Protein AF-A0A7S3MKM4-F1 (afdb_monomer_lite)

Organism: NCBI:txid182087

pLDDT: mean 91.54, std 6.25, range [62.91, 96.75]

Secondary structure (DSSP, 8-state):
-HHHHHHHHTT-TTHHHHHHHHHHHHHHHHHHS---TT---SHHHHHHHHHHHHHHHHH-TTS-HHHHHHHHHHHHHGGGS-TTTHHHHHHHHHHH-TTPPPP----HHHHHHHHHHHHHTT----HHHHHHHHHHHHHHHH-S-----S-TTSSHHHHHHHHHH-

Foldseek 3Di:
DVQLVLCVVLPNPCSVLLVVLLLVLLVQLVVPADDDPQDDSDPVLSVLLSVQLSVQCVVCVPDDSLQSSVVSVCLSGVLPGDPVRVVVSVVSSCVSCVPDDHDDDDPVVVLVLLVVLCVVVVHDDDPVLSVNLVSVVSVVVSDVDDDDDDDPPPCSVVSVVSNVRD

Radius of gyration: 16.94 Å; chains: 1; bounding box: 38×35×43 Å

Sequence (166 aa):
LIAQIFLLADGFSQAAVLSKKMVKLYSLSSEQLSKQDHYDFGMRAVKSVLVMAGKLRRKSPDDPEDRLLIRAMRDSNVPKFLEHDLPLFRGIIKDLFPTSEDITDDYELLQSAIANQLKKENYQVVPKFNTKIIQLLETMTVRHGNMLVGSTGTGKTTCSHILSRA

Structure (mmCIF, N/CA/C/O backbone):
data_AF-A0A7S3MKM4-F1
#
_entry.id   AF-A0A7S3MKM4-F1
#
loop_
_atom_site.group_PDB
_atom_site.id
_atom_site.type_symbol
_atom_site.label_atom_id
_atom_site.label_alt_id
_atom_site.label_comp_id
_atom_site.label_asym_id
_atom_site.label_entity_id
_atom_site.label_seq_id
_atom_site.pdbx_PDB_ins_code
_atom_site.Cartn_x
_atom_site.Cartn_y
_atom_site.Cartn_z
_atom_site.occupancy
_atom_site.B_iso_or_equiv
_atom_site.auth_seq_id
_atom_site.auth_comp_id
_atom_site.auth_asym_id
_atom_site.auth_atom_id
_atom_site.pdbx_PDB_model_num
ATOM 1 N N . LEU A 1 1 ? 14.822 5.454 -15.820 1.00 83.75 1 LEU A N 1
ATOM 2 C CA . LEU A 1 1 ? 16.162 4.872 -15.579 1.00 83.75 1 LEU A CA 1
ATOM 3 C C . LEU A 1 1 ? 16.337 4.375 -14.139 1.00 83.75 1 LEU A C 1
ATOM 5 O O . LEU A 1 1 ? 16.572 3.193 -13.970 1.00 83.75 1 LEU A O 1
ATOM 9 N N . ILE A 1 2 ? 16.143 5.208 -13.104 1.00 91.81 2 ILE A N 1
ATOM 10 C CA . ILE A 1 2 ? 16.339 4.795 -11.692 1.00 91.81 2 ILE A CA 1
ATOM 11 C C . ILE A 1 2 ? 15.491 3.568 -11.309 1.00 91.81 2 ILE A C 1
ATOM 13 O O . ILE A 1 2 ? 16.043 2.567 -10.872 1.00 91.81 2 ILE A O 1
ATOM 17 N N . ALA A 1 3 ? 14.170 3.603 -11.522 1.00 94.56 3 ALA A N 1
ATOM 18 C CA . ALA A 1 3 ? 13.285 2.488 -11.161 1.00 94.56 3 ALA A CA 1
ATOM 19 C C . ALA A 1 3 ? 13.673 1.159 -11.835 1.00 94.56 3 ALA A C 1
ATOM 21 O O . ALA A 1 3 ? 13.602 0.109 -11.210 1.00 94.56 3 ALA A O 1
ATOM 22 N N . GLN A 1 4 ? 14.144 1.209 -13.083 1.00 96.31 4 GLN A N 1
ATOM 23 C CA . GLN A 1 4 ? 14.617 0.033 -13.814 1.00 96.31 4 GLN A CA 1
ATOM 24 C C . GLN A 1 4 ? 15.839 -0.602 -13.144 1.00 96.31 4 GLN A C 1
ATOM 26 O O . GLN A 1 4 ? 15.879 -1.817 -13.006 1.00 96.31 4 GLN A O 1
ATOM 31 N N . ILE A 1 5 ? 16.815 0.211 -12.725 1.00 96.25 5 ILE A N 1
ATOM 32 C CA . ILE A 1 5 ? 18.041 -0.275 -12.073 1.00 96.25 5 ILE A CA 1
ATOM 33 C C . ILE A 1 5 ? 17.701 -0.967 -10.752 1.00 96.25 5 ILE A C 1
ATOM 35 O O . ILE A 1 5 ? 18.216 -2.046 -10.486 1.00 96.25 5 ILE A O 1
ATOM 39 N N . PHE A 1 6 ? 16.807 -0.379 -9.953 1.00 95.75 6 PHE A N 1
ATOM 40 C CA . PHE A 1 6 ? 16.358 -0.988 -8.698 1.00 95.75 6 PHE A CA 1
ATOM 41 C C . PHE A 1 6 ? 15.649 -2.325 -8.928 1.00 95.75 6 PHE A C 1
ATOM 43 O O . PHE A 1 6 ? 16.025 -3.316 -8.316 1.00 95.75 6 PHE A O 1
ATOM 50 N N . LEU A 1 7 ? 14.679 -2.373 -9.848 1.00 96.75 7 LEU A N 1
ATOM 51 C CA . LEU A 1 7 ? 13.979 -3.619 -10.174 1.00 96.75 7 LEU A CA 1
ATOM 52 C C . LEU A 1 7 ? 14.952 -4.695 -10.682 1.00 96.75 7 LEU A C 1
ATOM 54 O O . LEU A 1 7 ? 14.879 -5.838 -10.243 1.00 96.75 7 LEU A O 1
ATOM 58 N N . LEU A 1 8 ? 15.898 -4.334 -11.553 1.00 96.31 8 LEU A N 1
ATOM 59 C CA . LEU A 1 8 ? 16.903 -5.275 -12.050 1.00 96.31 8 LEU A CA 1
ATOM 60 C C . LEU A 1 8 ? 17.791 -5.808 -10.913 1.00 96.31 8 LEU A C 1
ATOM 62 O O . LEU A 1 8 ? 18.026 -7.011 -10.838 1.00 96.31 8 LEU A O 1
ATOM 66 N N . ALA A 1 9 ? 18.241 -4.931 -10.011 1.00 95.50 9 ALA A N 1
ATOM 67 C CA . ALA A 1 9 ? 19.044 -5.308 -8.847 1.00 95.50 9 ALA A CA 1
ATOM 68 C C . ALA A 1 9 ? 18.286 -6.225 -7.869 1.00 95.50 9 ALA A C 1
ATOM 70 O O . ALA A 1 9 ? 18.900 -7.060 -7.211 1.00 95.50 9 ALA A O 1
ATOM 71 N N . ASP A 1 10 ? 16.960 -6.098 -7.799 1.00 94.94 10 ASP A N 1
ATOM 72 C CA . ASP A 1 10 ? 16.084 -6.949 -6.991 1.00 94.94 10 ASP A CA 1
ATOM 73 C C . ASP A 1 10 ? 15.621 -8.232 -7.721 1.00 94.94 10 ASP A C 1
ATOM 75 O O . ASP A 1 10 ? 14.823 -8.993 -7.172 1.00 94.94 10 ASP A O 1
ATOM 79 N N . GLY A 1 11 ? 16.128 -8.508 -8.930 1.00 93.69 11 GLY A N 1
ATOM 80 C CA . GLY A 1 11 ? 15.888 -9.767 -9.648 1.00 93.69 11 GLY A CA 1
ATOM 81 C C . GLY A 1 11 ? 14.624 -9.794 -10.512 1.00 93.69 11 GLY A C 1
ATOM 82 O O . GLY A 1 11 ? 14.072 -10.871 -10.745 1.00 93.69 11 GLY A O 1
ATOM 83 N N . PHE A 1 12 ? 14.158 -8.630 -10.972 1.00 96.75 12 PHE A N 1
ATOM 84 C CA . PHE A 1 12 ? 13.092 -8.522 -11.971 1.00 96.75 12 PHE A CA 1
ATOM 85 C C . PHE A 1 12 ? 13.676 -8.592 -13.389 1.00 96.75 12 PHE A C 1
ATOM 87 O O . PHE A 1 12 ? 14.420 -7.704 -13.818 1.00 96.75 12 PHE A O 1
ATOM 94 N N . SER A 1 13 ? 13.294 -9.617 -14.143 1.00 95.44 13 SER A N 1
ATOM 95 C CA . SER A 1 13 ? 13.655 -9.816 -15.550 1.00 95.44 13 SER A CA 1
ATOM 96 C C . SER A 1 13 ? 12.960 -8.818 -16.486 1.00 95.44 13 SER A C 1
ATOM 98 O O . SER A 1 13 ? 13.568 -8.335 -17.444 1.00 95.44 13 SER A O 1
ATOM 100 N N . GLN A 1 14 ? 11.722 -8.413 -16.179 1.00 94.81 14 GLN A N 1
ATOM 101 C CA . GLN A 1 14 ? 10.931 -7.469 -16.981 1.00 94.81 14 GLN A CA 1
ATOM 102 C C . GLN A 1 14 ? 11.089 -6.007 -16.526 1.00 94.81 14 GLN A C 1
ATOM 104 O O . GLN A 1 14 ? 10.272 -5.141 -16.867 1.00 94.81 14 GLN A O 1
ATOM 109 N N . ALA A 1 15 ? 12.158 -5.690 -15.785 1.00 96.31 15 ALA A N 1
ATOM 110 C CA . ALA A 1 15 ? 12.394 -4.383 -15.163 1.00 96.31 15 ALA A CA 1
ATOM 111 C C . ALA A 1 15 ? 12.232 -3.186 -16.122 1.00 96.31 15 ALA A C 1
ATOM 113 O O . ALA A 1 15 ? 11.744 -2.123 -15.725 1.00 96.31 15 ALA A O 1
ATOM 114 N N . ALA A 1 16 ? 12.609 -3.336 -17.396 1.00 95.69 16 ALA A N 1
ATOM 115 C CA . ALA A 1 16 ? 12.492 -2.276 -18.401 1.00 95.69 16 ALA A CA 1
ATOM 116 C C . ALA A 1 16 ? 11.034 -1.877 -18.689 1.00 95.69 16 ALA A C 1
ATOM 118 O O . ALA A 1 16 ? 10.726 -0.688 -18.788 1.00 95.69 16 ALA A O 1
ATOM 119 N N . VAL A 1 17 ? 10.131 -2.853 -18.806 1.00 96.12 17 VAL A N 1
ATOM 120 C CA . VAL A 1 17 ? 8.704 -2.610 -19.075 1.00 96.12 17 VAL A CA 1
ATOM 121 C C . VAL A 1 17 ? 7.999 -2.177 -17.792 1.00 96.12 17 VAL A C 1
ATOM 123 O O . VAL A 1 17 ? 7.289 -1.169 -17.778 1.00 96.12 17 VAL A O 1
ATOM 126 N N . LEU A 1 18 ? 8.253 -2.892 -16.696 1.00 96.44 18 LEU A N 1
ATOM 127 C CA . LEU A 1 18 ? 7.625 -2.652 -15.398 1.00 96.44 18 LEU A CA 1
ATOM 128 C C . LEU A 1 18 ? 7.942 -1.263 -14.834 1.00 96.44 18 LEU A C 1
ATOM 130 O O . LEU A 1 18 ? 7.045 -0.570 -14.354 1.00 96.44 18 LEU A O 1
ATOM 134 N N . SER A 1 19 ? 9.187 -0.800 -14.966 1.00 96.56 19 SER A N 1
ATOM 135 C CA . SER A 1 19 ? 9.568 0.545 -14.518 1.00 96.56 19 SER A CA 1
ATOM 136 C C . SER A 1 19 ? 8.843 1.659 -15.281 1.00 96.56 19 SER A C 1
ATOM 138 O O . SER A 1 19 ? 8.454 2.652 -14.668 1.00 96.56 19 SER A O 1
ATOM 140 N N . LYS A 1 20 ? 8.610 1.502 -16.593 1.00 96.44 20 LYS A N 1
ATOM 141 C CA . LYS A 1 20 ? 7.835 2.470 -17.390 1.00 96.44 20 LYS A CA 1
ATOM 142 C C . LYS A 1 20 ? 6.378 2.520 -16.934 1.00 96.44 20 LYS A C 1
ATOM 144 O O . LYS A 1 20 ? 5.849 3.613 -16.737 1.00 96.44 20 LYS A O 1
ATOM 149 N N . LYS A 1 21 ? 5.758 1.354 -16.716 1.00 96.00 21 LYS A N 1
ATOM 150 C CA . LYS A 1 21 ? 4.383 1.258 -16.202 1.00 96.00 21 LYS A CA 1
ATOM 151 C C . LYS A 1 21 ? 4.255 1.892 -14.818 1.00 96.00 21 LYS A C 1
ATOM 153 O O . LYS A 1 21 ? 3.362 2.702 -14.610 1.00 96.00 21 LYS A O 1
ATOM 158 N N . MET A 1 22 ? 5.189 1.605 -13.910 1.00 95.12 22 MET A N 1
ATOM 159 C CA . MET A 1 22 ? 5.221 2.206 -12.574 1.00 95.12 22 MET A CA 1
ATOM 160 C C . MET A 1 22 ? 5.316 3.735 -12.636 1.00 95.12 22 MET A C 1
ATOM 162 O O . MET A 1 22 ? 4.530 4.427 -11.997 1.00 95.12 22 MET A O 1
ATOM 166 N N . VAL A 1 23 ? 6.252 4.281 -13.420 1.00 94.69 23 VAL A N 1
ATOM 167 C CA . VAL A 1 23 ? 6.393 5.740 -13.565 1.00 94.69 23 VAL A CA 1
ATOM 168 C C . VAL A 1 23 ? 5.115 6.353 -14.139 1.00 94.69 23 VAL A C 1
ATOM 170 O O . VAL A 1 23 ? 4.659 7.385 -13.645 1.00 94.69 23 VAL A O 1
ATOM 173 N N . LYS A 1 24 ? 4.499 5.704 -15.137 1.00 96.06 24 LYS A N 1
ATOM 174 C CA . LYS A 1 24 ? 3.248 6.190 -15.723 1.00 96.06 24 LYS A CA 1
ATOM 175 C C . LYS A 1 24 ? 2.090 6.151 -14.726 1.00 96.06 24 LYS A C 1
ATOM 177 O O . LYS A 1 24 ? 1.332 7.112 -14.677 1.00 96.06 24 LYS A O 1
ATOM 182 N N . LEU A 1 25 ? 1.995 5.111 -13.898 1.00 95.69 25 LEU A N 1
ATOM 183 C CA . LEU A 1 25 ? 0.997 5.012 -12.831 1.00 95.69 25 LEU A CA 1
ATOM 184 C C . LEU A 1 25 ? 1.096 6.189 -11.859 1.00 95.69 25 LEU A C 1
ATOM 186 O O . LEU A 1 25 ? 0.077 6.796 -11.542 1.00 95.69 25 LEU A O 1
ATOM 190 N N . TYR A 1 26 ? 2.307 6.546 -11.423 1.00 95.19 26 TYR A N 1
ATOM 191 C CA . TYR A 1 26 ? 2.516 7.676 -10.513 1.00 95.19 26 TYR A CA 1
ATOM 192 C C . TYR A 1 26 ? 2.223 9.036 -11.166 1.00 95.19 26 TYR A C 1
ATOM 194 O O . TYR A 1 26 ? 1.629 9.891 -10.515 1.00 95.19 26 TYR A O 1
ATOM 202 N N . SER A 1 27 ? 2.568 9.224 -12.447 1.00 95.12 27 SER A N 1
ATOM 203 C CA . SER A 1 27 ? 2.192 10.434 -13.204 1.00 95.12 27 SER A CA 1
ATOM 204 C C . SER A 1 27 ? 0.672 10.559 -13.324 1.00 95.12 27 SER A C 1
ATOM 206 O O . SER A 1 27 ? 0.117 11.566 -12.898 1.00 95.12 27 SER A O 1
ATOM 208 N N . LEU A 1 28 ? -0.018 9.506 -13.776 1.00 96.50 28 LEU A N 1
ATOM 209 C CA . LEU A 1 28 ? -1.479 9.509 -13.894 1.00 96.50 28 LEU A CA 1
ATOM 210 C C . LEU A 1 28 ? -2.164 9.696 -12.535 1.00 96.50 28 LEU A C 1
ATOM 212 O O . LEU A 1 28 ? -3.128 10.444 -12.438 1.00 96.50 28 LEU A O 1
ATOM 216 N N . SER A 1 29 ? -1.645 9.070 -11.475 1.00 95.62 29 SER A N 1
ATOM 217 C CA . SER A 1 29 ? -2.181 9.234 -10.118 1.00 95.62 29 SER A CA 1
ATOM 218 C C . SER A 1 29 ? -2.061 10.682 -9.638 1.00 95.62 29 SER A C 1
ATOM 220 O O . SER A 1 29 ? -3.004 11.213 -9.064 1.00 95.62 29 SER A O 1
ATOM 222 N N . SER A 1 30 ? -0.939 11.350 -9.920 1.00 94.81 30 SER A N 1
ATOM 223 C CA . SER A 1 30 ? -0.755 12.766 -9.580 1.00 94.81 30 SER A CA 1
ATOM 224 C C . SER A 1 30 ? -1.618 13.715 -10.422 1.00 94.81 30 SER A C 1
ATOM 226 O O . SER A 1 30 ? -1.863 14.840 -9.989 1.00 94.81 30 SER A O 1
ATOM 228 N N . GLU A 1 31 ? -2.018 13.304 -11.625 1.00 95.44 31 GLU A N 1
ATOM 229 C CA . GLU A 1 31 ? -2.821 14.106 -12.557 1.00 95.44 31 GLU A CA 1
ATOM 230 C C . GLU A 1 31 ? -4.333 13.927 -12.339 1.00 95.44 31 GLU A C 1
ATOM 232 O O . GLU A 1 31 ? -5.087 14.880 -12.528 1.00 95.44 31 GLU A O 1
ATOM 237 N N . GLN A 1 32 ? -4.777 12.723 -11.961 1.00 96.12 32 GLN A N 1
ATOM 238 C CA . GLN A 1 32 ? -6.196 12.341 -11.944 1.00 96.12 32 GLN A CA 1
ATOM 239 C C . GLN A 1 32 ? -6.812 12.227 -10.547 1.00 96.12 32 GLN A C 1
ATOM 241 O O . GLN A 1 32 ? -8.029 12.360 -10.423 1.00 96.12 32 GLN A O 1
ATOM 246 N N . LEU A 1 33 ? -6.019 11.944 -9.508 1.00 96.38 33 LEU A N 1
ATOM 247 C CA . LEU A 1 33 ? -6.544 11.833 -8.145 1.00 96.38 33 LEU A CA 1
ATOM 248 C C . LEU A 1 33 ? -6.766 13.216 -7.531 1.00 96.38 33 LEU A C 1
ATOM 250 O O . LEU A 1 33 ? -6.173 14.216 -7.953 1.00 96.38 33 LEU A O 1
ATOM 254 N N . SER A 1 34 ? -7.611 13.272 -6.503 1.00 95.38 34 SER A N 1
ATOM 255 C CA . SER A 1 34 ? -7.841 14.516 -5.774 1.00 95.38 34 SER A CA 1
ATOM 256 C C . SER A 1 34 ? -6.541 15.075 -5.165 1.00 95.38 34 SER A C 1
ATOM 258 O O . SER A 1 34 ? -5.637 14.341 -4.757 1.00 95.38 34 SER A O 1
ATOM 260 N N . LYS A 1 35 ? -6.430 16.408 -5.095 1.00 93.25 35 LYS A N 1
ATOM 261 C CA . LYS A 1 35 ? -5.279 17.072 -4.469 1.00 93.25 35 LYS A CA 1
ATOM 262 C C . LYS A 1 35 ? -5.416 17.004 -2.950 1.00 93.25 35 LYS A C 1
ATOM 264 O O . LYS A 1 35 ? -6.275 17.675 -2.387 1.00 93.25 35 LYS A O 1
ATOM 269 N N . GLN A 1 36 ? -4.555 16.220 -2.308 1.00 92.88 36 GLN A N 1
ATOM 270 C CA . GLN A 1 36 ? -4.488 16.081 -0.854 1.00 92.88 36 GLN A CA 1
ATOM 271 C C . GLN A 1 36 ? -3.069 16.352 -0.352 1.00 92.88 36 GLN A C 1
ATOM 273 O O . GLN A 1 36 ? -2.108 15.850 -0.931 1.00 92.88 36 GLN A O 1
ATOM 278 N N . ASP A 1 37 ? -2.933 17.055 0.774 1.00 90.44 37 ASP A N 1
ATOM 279 C CA . ASP A 1 37 ? -1.620 1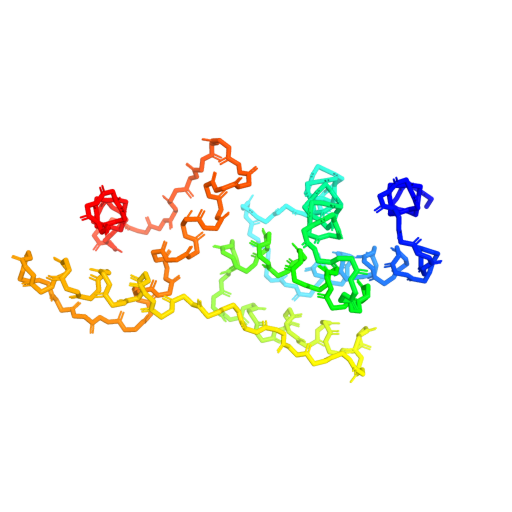7.404 1.347 1.00 90.44 37 ASP A CA 1
ATOM 280 C C . ASP A 1 37 ? -0.779 16.179 1.745 1.00 90.44 37 ASP A C 1
ATOM 282 O O . ASP A 1 37 ? 0.448 16.229 1.785 1.00 90.44 37 ASP A O 1
ATOM 286 N N . HIS A 1 38 ? -1.437 15.061 2.053 1.00 89.56 38 HIS A N 1
ATOM 287 C CA . HIS A 1 38 ? -0.797 13.818 2.484 1.00 89.56 38 HIS A CA 1
ATOM 288 C C . HIS A 1 38 ? -0.504 12.846 1.330 1.00 89.56 38 HIS A C 1
ATOM 290 O O . HIS A 1 38 ? 0.044 11.763 1.569 1.00 89.56 38 HIS A O 1
ATOM 296 N N . TYR A 1 39 ? -0.866 13.189 0.090 1.00 93.00 39 TYR A N 1
ATOM 297 C CA . TYR A 1 39 ? -0.510 12.379 -1.071 1.00 93.00 39 TYR A CA 1
ATOM 298 C C . TYR A 1 39 ? 0.947 12.645 -1.453 1.00 93.00 39 TYR A C 1
ATOM 300 O O . TYR A 1 39 ? 1.365 13.782 -1.644 1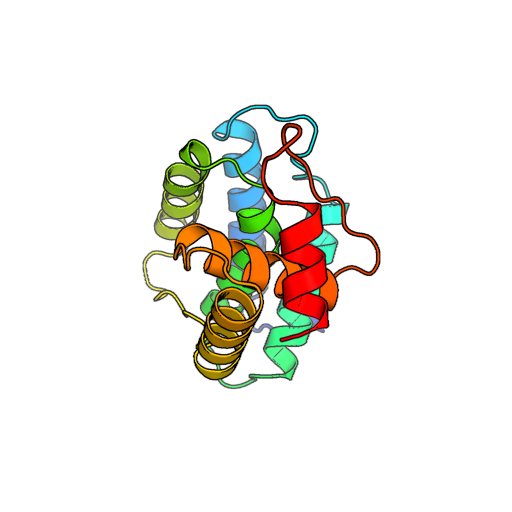.00 93.00 39 TYR A O 1
ATOM 308 N N . ASP A 1 40 ? 1.727 11.572 -1.576 1.00 89.12 40 ASP A N 1
ATOM 309 C CA . ASP A 1 40 ? 3.138 11.634 -1.954 1.00 89.12 40 ASP A CA 1
ATOM 310 C C . ASP A 1 40 ? 3.376 10.740 -3.172 1.00 89.12 40 ASP A C 1
ATOM 312 O O . ASP A 1 40 ? 3.437 9.511 -3.062 1.00 89.12 40 ASP A O 1
ATOM 316 N N . PHE A 1 41 ? 3.509 11.382 -4.333 1.00 91.38 41 PHE A N 1
ATOM 317 C CA . PHE A 1 41 ? 3.881 10.758 -5.606 1.00 91.38 41 PHE A CA 1
ATOM 318 C C . PHE A 1 41 ? 5.347 11.035 -5.981 1.00 91.38 41 PHE A C 1
ATOM 320 O O . PHE A 1 41 ? 5.767 10.772 -7.108 1.00 91.38 41 PHE A O 1
ATOM 327 N N . GLY A 1 42 ? 6.139 11.579 -5.051 1.00 90.00 42 GLY A N 1
ATOM 328 C CA . GLY A 1 42 ? 7.531 11.939 -5.285 1.00 90.00 42 GLY A CA 1
ATOM 329 C C . GLY A 1 42 ? 8.487 10.742 -5.291 1.00 90.00 42 GLY A C 1
ATOM 330 O O . GLY A 1 42 ? 8.141 9.597 -4.985 1.00 90.00 42 GLY A O 1
ATOM 331 N N . MET A 1 43 ? 9.764 11.021 -5.570 1.00 90.06 43 MET A N 1
ATOM 332 C CA . MET A 1 43 ? 10.810 9.991 -5.661 1.00 90.06 43 MET A CA 1
ATOM 333 C C . MET A 1 43 ? 11.005 9.185 -4.368 1.00 90.06 43 MET A C 1
ATOM 335 O O . MET A 1 43 ? 11.423 8.027 -4.421 1.00 90.06 43 MET A O 1
ATOM 339 N N . ARG A 1 44 ? 10.686 9.759 -3.202 1.00 88.38 44 ARG A N 1
ATOM 340 C CA . ARG A 1 44 ? 10.751 9.053 -1.914 1.00 88.38 44 ARG A CA 1
ATOM 341 C C . ARG A 1 44 ? 9.683 7.960 -1.812 1.00 88.38 44 ARG A C 1
ATOM 343 O O . ARG A 1 44 ? 9.997 6.848 -1.370 1.00 88.38 44 ARG A O 1
ATOM 350 N N . ALA A 1 45 ? 8.451 8.246 -2.233 1.00 87.88 45 ALA A N 1
ATOM 351 C CA . ALA A 1 45 ? 7.388 7.250 -2.307 1.00 87.88 45 ALA A CA 1
ATOM 352 C C . ALA A 1 45 ? 7.742 6.148 -3.314 1.00 87.88 45 ALA A C 1
ATOM 354 O O . ALA A 1 45 ? 7.710 4.970 -2.957 1.00 87.88 45 ALA A O 1
ATOM 355 N N . VAL A 1 46 ? 8.206 6.534 -4.508 1.00 92.38 46 VAL A N 1
ATOM 356 C CA . VAL A 1 46 ? 8.655 5.602 -5.557 1.00 92.38 46 VAL A CA 1
ATOM 357 C C . VAL A 1 46 ? 9.760 4.671 -5.046 1.00 92.38 46 VAL A C 1
ATOM 359 O O . VAL A 1 46 ? 9.653 3.454 -5.185 1.00 92.38 46 VAL A O 1
ATOM 362 N N . LYS A 1 47 ? 10.792 5.206 -4.377 1.00 91.62 47 LYS A N 1
ATOM 363 C CA . LYS A 1 47 ? 11.867 4.392 -3.781 1.00 91.62 47 LYS A CA 1
ATOM 364 C C . LYS A 1 47 ? 11.334 3.404 -2.741 1.00 91.62 47 LYS A C 1
ATOM 366 O O . LYS A 1 47 ? 11.781 2.262 -2.703 1.00 91.62 47 LYS A O 1
ATOM 371 N N . SER A 1 48 ? 10.377 3.826 -1.914 1.00 89.81 48 SER A N 1
ATOM 372 C CA . SER A 1 48 ? 9.779 2.957 -0.890 1.00 89.81 48 SER A CA 1
ATOM 373 C C . SER A 1 48 ? 9.039 1.770 -1.512 1.00 89.81 48 SER A C 1
ATOM 375 O O . SER A 1 48 ? 9.146 0.654 -1.008 1.00 89.81 48 SER A O 1
ATOM 377 N N . VAL A 1 49 ? 8.329 2.000 -2.620 1.00 92.94 49 VAL A N 1
ATOM 378 C CA . VAL A 1 49 ? 7.645 0.932 -3.361 1.00 92.94 49 VAL A CA 1
ATOM 379 C C . VAL A 1 49 ? 8.631 -0.017 -4.027 1.00 92.94 49 VAL A C 1
ATOM 381 O O . VAL A 1 49 ? 8.437 -1.223 -3.939 1.00 92.94 49 VAL A O 1
ATOM 384 N N . LEU A 1 50 ? 9.715 0.488 -4.619 1.00 94.56 50 LEU A N 1
ATOM 385 C CA . LEU A 1 50 ? 10.752 -0.363 -5.216 1.00 94.56 50 LEU A CA 1
ATOM 386 C C . LEU A 1 50 ? 11.378 -1.304 -4.178 1.00 94.56 50 LEU A C 1
ATOM 388 O O . LEU A 1 50 ? 11.453 -2.508 -4.402 1.00 94.56 50 LEU A O 1
ATOM 392 N N . VAL A 1 51 ? 11.730 -0.778 -3.000 1.00 92.44 51 VAL A N 1
ATOM 393 C CA . VAL A 1 51 ? 12.261 -1.592 -1.893 1.00 92.44 51 VAL A CA 1
ATOM 394 C C . VAL A 1 51 ? 11.245 -2.644 -1.429 1.00 92.44 51 VAL A C 1
ATOM 396 O O . VAL A 1 51 ? 11.628 -3.769 -1.105 1.00 92.44 51 VAL A O 1
ATOM 399 N N . MET A 1 52 ? 9.953 -2.301 -1.389 1.00 91.44 52 MET A N 1
ATOM 400 C CA . MET A 1 52 ? 8.889 -3.252 -1.059 1.00 91.44 52 MET A CA 1
ATOM 401 C C . MET A 1 52 ? 8.755 -4.347 -2.123 1.00 91.44 52 MET A C 1
ATOM 403 O O . MET A 1 52 ? 8.720 -5.523 -1.769 1.00 91.44 52 MET A O 1
ATOM 407 N N . ALA A 1 53 ? 8.748 -3.983 -3.406 1.00 93.94 53 ALA A N 1
ATOM 408 C CA . ALA A 1 53 ? 8.679 -4.926 -4.518 1.00 93.94 53 ALA A CA 1
ATOM 409 C C . ALA A 1 53 ? 9.848 -5.923 -4.483 1.00 93.94 53 ALA A C 1
ATOM 411 O O . ALA A 1 53 ? 9.629 -7.124 -4.616 1.00 93.94 53 ALA A O 1
ATOM 412 N N . GLY A 1 54 ? 11.068 -5.459 -4.191 1.00 94.31 54 GLY A N 1
ATOM 413 C CA . GLY A 1 54 ? 12.225 -6.336 -4.006 1.00 94.31 54 GLY A CA 1
ATOM 414 C C . GLY A 1 54 ? 12.097 -7.292 -2.817 1.00 94.31 54 GLY A C 1
ATOM 415 O O . GLY A 1 54 ? 12.464 -8.464 -2.911 1.00 94.31 54 GLY A O 1
ATOM 416 N N . LYS A 1 55 ? 11.527 -6.837 -1.691 1.00 92.38 55 LYS A N 1
ATOM 417 C CA . LYS A 1 55 ? 11.225 -7.723 -0.548 1.00 92.38 55 LYS A CA 1
ATOM 418 C C . LYS A 1 55 ? 10.201 -8.796 -0.924 1.00 92.38 55 LYS A C 1
ATOM 420 O O . LYS A 1 55 ? 10.404 -9.956 -0.573 1.00 92.38 55 LYS A O 1
ATOM 425 N N . LEU A 1 56 ? 9.141 -8.419 -1.639 1.00 92.00 56 LEU A N 1
ATOM 426 C CA . LEU A 1 56 ? 8.124 -9.355 -2.120 1.00 92.00 56 LEU A CA 1
ATOM 427 C C . LEU A 1 56 ? 8.724 -10.370 -3.104 1.00 92.00 56 LEU A C 1
ATOM 429 O O . LEU A 1 56 ? 8.485 -11.562 -2.950 1.00 92.00 56 LEU A O 1
ATOM 433 N N . ARG A 1 57 ? 9.590 -9.925 -4.024 1.00 93.56 57 ARG A N 1
ATOM 434 C CA . ARG A 1 57 ? 10.311 -10.796 -4.967 1.00 93.56 57 ARG A CA 1
ATOM 435 C C . ARG A 1 57 ? 11.179 -11.840 -4.271 1.00 93.56 57 ARG A C 1
ATOM 437 O O . ARG A 1 57 ? 11.180 -12.994 -4.677 1.00 93.56 57 ARG A O 1
ATOM 444 N N . ARG A 1 58 ? 11.882 -11.461 -3.200 1.00 93.62 58 ARG A N 1
ATOM 445 C CA . ARG A 1 58 ? 12.676 -12.408 -2.396 1.00 93.62 58 ARG A CA 1
ATOM 446 C C . ARG A 1 58 ? 11.816 -13.405 -1.622 1.00 93.62 58 ARG A C 1
ATOM 448 O O . ARG A 1 58 ? 12.243 -14.537 -1.436 1.00 93.62 58 ARG A O 1
ATOM 455 N N . LYS A 1 59 ? 10.642 -12.981 -1.146 1.00 91.31 59 LYS A N 1
ATOM 456 C CA . LYS A 1 59 ? 9.713 -13.845 -0.403 1.00 91.31 59 LYS A CA 1
ATOM 457 C C . LYS A 1 59 ? 9.005 -14.847 -1.321 1.00 91.31 59 LYS A C 1
ATOM 459 O O . LYS A 1 59 ? 8.803 -15.983 -0.908 1.00 91.31 59 LYS A O 1
ATOM 464 N N . SER A 1 60 ? 8.670 -14.424 -2.539 1.00 90.38 60 SER A N 1
ATOM 465 C CA . SER A 1 60 ? 7.939 -15.223 -3.525 1.00 90.38 60 SER A CA 1
ATOM 466 C C . SER A 1 60 ? 8.612 -15.155 -4.909 1.00 90.38 60 SER A C 1
ATOM 468 O O . SER A 1 60 ? 8.157 -14.410 -5.780 1.00 90.38 60 SER A O 1
ATOM 470 N N . PRO A 1 61 ? 9.707 -15.905 -5.138 1.00 90.75 61 PRO A N 1
ATOM 471 C CA . PRO A 1 61 ? 10.469 -15.851 -6.392 1.00 90.75 61 PRO A CA 1
ATOM 472 C C . PRO A 1 61 ? 9.747 -16.438 -7.613 1.00 90.75 61 PRO A C 1
ATOM 474 O O . PRO A 1 61 ? 10.121 -16.136 -8.745 1.00 90.75 61 PRO A O 1
ATOM 477 N N . ASP A 1 62 ? 8.717 -17.254 -7.407 1.00 90.69 62 ASP A N 1
ATOM 478 C CA . ASP A 1 62 ? 7.967 -17.893 -8.498 1.00 90.69 62 ASP A CA 1
ATOM 479 C C . ASP A 1 62 ? 6.730 -17.086 -8.917 1.00 90.69 62 ASP A C 1
ATOM 481 O O . ASP A 1 62 ? 6.109 -17.359 -9.943 1.00 90.69 62 ASP A O 1
ATOM 485 N N . ASP A 1 63 ? 6.382 -16.056 -8.144 1.00 90.44 63 ASP A N 1
ATOM 486 C CA . ASP A 1 63 ? 5.238 -15.207 -8.438 1.00 90.44 63 ASP A CA 1
ATOM 487 C C . ASP A 1 63 ? 5.503 -14.305 -9.657 1.00 90.44 63 ASP A C 1
ATOM 489 O O . ASP A 1 63 ? 6.615 -13.776 -9.805 1.00 90.44 63 ASP A O 1
ATOM 493 N N . PRO A 1 64 ? 4.476 -14.039 -10.491 1.00 92.38 64 PRO A N 1
ATOM 494 C CA . PRO A 1 64 ? 4.602 -13.128 -11.620 1.00 92.38 64 PRO A CA 1
ATOM 495 C C . PRO A 1 64 ? 5.057 -11.726 -11.188 1.00 92.38 64 PRO A C 1
ATOM 497 O O . PRO A 1 64 ? 4.541 -11.132 -10.238 1.00 92.38 64 PRO A O 1
ATOM 500 N N . GLU A 1 65 ? 6.051 -11.185 -11.890 1.00 93.69 65 GLU A N 1
ATOM 501 C CA . GLU A 1 65 ? 6.714 -9.928 -11.525 1.00 93.69 65 GLU A CA 1
ATOM 502 C C . GLU A 1 65 ? 5.786 -8.706 -11.560 1.00 93.69 65 GLU A C 1
ATOM 504 O O . GLU A 1 65 ? 5.876 -7.816 -10.711 1.00 93.69 65 GLU A O 1
ATOM 509 N N . ASP A 1 66 ? 4.882 -8.663 -12.537 1.00 93.38 66 ASP A N 1
ATOM 510 C CA . ASP A 1 66 ? 3.837 -7.648 -12.643 1.00 93.38 66 ASP A CA 1
ATOM 511 C C . ASP A 1 66 ? 2.930 -7.661 -11.410 1.00 93.38 66 ASP A C 1
ATOM 513 O O . ASP A 1 66 ? 2.687 -6.616 -10.802 1.00 93.38 66 ASP A O 1
ATOM 517 N N . ARG A 1 67 ? 2.526 -8.855 -10.984 1.00 91.38 67 ARG A N 1
ATOM 518 C CA . ARG A 1 67 ? 1.685 -9.104 -9.816 1.00 91.38 67 ARG A CA 1
ATOM 519 C C . ARG A 1 67 ? 2.336 -8.597 -8.528 1.00 91.38 67 ARG A C 1
ATOM 521 O O . ARG A 1 67 ? 1.703 -7.892 -7.739 1.00 91.38 67 ARG A O 1
ATOM 528 N N . LEU A 1 68 ? 3.622 -8.894 -8.341 1.00 92.50 68 LEU A N 1
ATOM 529 C CA . LEU A 1 68 ? 4.401 -8.418 -7.192 1.00 92.50 68 LEU A CA 1
ATOM 530 C C . LEU A 1 68 ? 4.531 -6.890 -7.173 1.00 92.50 68 LEU A C 1
ATOM 532 O O . LEU A 1 68 ? 4.424 -6.269 -6.112 1.00 92.50 68 LEU A O 1
ATOM 536 N N . LEU A 1 69 ? 4.734 -6.272 -8.339 1.00 94.19 69 LEU A N 1
ATOM 537 C CA . LEU A 1 69 ? 4.846 -4.820 -8.442 1.00 94.19 69 LEU A CA 1
ATOM 538 C C . LEU A 1 69 ? 3.505 -4.120 -8.176 1.00 94.19 69 LEU A C 1
ATOM 540 O O . LEU A 1 69 ? 3.476 -3.111 -7.469 1.00 94.19 69 LEU A O 1
ATOM 544 N N . ILE A 1 70 ? 2.398 -4.653 -8.700 1.00 93.56 70 ILE A N 1
ATOM 545 C CA . ILE A 1 70 ? 1.044 -4.134 -8.444 1.00 93.56 70 ILE A CA 1
ATOM 546 C C . ILE A 1 70 ? 0.725 -4.185 -6.957 1.00 93.56 70 ILE A C 1
ATOM 548 O O . ILE A 1 70 ? 0.255 -3.187 -6.405 1.00 93.56 70 ILE A O 1
ATOM 552 N N . ARG A 1 71 ? 1.034 -5.307 -6.301 1.00 90.44 71 ARG A N 1
ATOM 553 C CA . ARG A 1 71 ? 0.887 -5.451 -4.852 1.00 90.44 71 ARG A CA 1
ATOM 554 C C . ARG A 1 71 ? 1.683 -4.383 -4.105 1.00 90.44 71 ARG A C 1
ATOM 556 O O . ARG A 1 71 ? 1.106 -3.621 -3.339 1.00 90.44 71 ARG A O 1
ATOM 563 N N . ALA A 1 72 ? 2.970 -4.223 -4.419 1.00 92.00 72 ALA A N 1
ATOM 564 C CA . ALA A 1 72 ? 3.798 -3.201 -3.779 1.00 92.00 72 ALA A CA 1
ATOM 565 C C . ALA A 1 72 ? 3.238 -1.772 -3.952 1.00 92.00 72 ALA A C 1
ATOM 567 O O . ALA A 1 72 ? 3.272 -0.959 -3.024 1.00 92.00 72 ALA A O 1
ATOM 568 N N . MET A 1 73 ? 2.713 -1.448 -5.140 1.00 93.06 73 MET A N 1
ATOM 569 C CA . MET A 1 73 ? 2.073 -0.155 -5.406 1.00 93.06 73 MET A CA 1
ATOM 570 C C . MET A 1 73 ? 0.753 0.002 -4.643 1.00 93.06 73 MET A C 1
ATOM 572 O O . MET A 1 73 ? 0.466 1.091 -4.149 1.00 93.06 73 MET A O 1
ATOM 576 N N . ARG A 1 74 ? -0.050 -1.055 -4.518 1.00 90.88 74 ARG A N 1
ATOM 577 C CA . ARG A 1 74 ? -1.318 -1.034 -3.781 1.00 90.88 74 ARG A CA 1
ATOM 578 C C . ARG A 1 74 ? -1.094 -0.821 -2.294 1.00 90.88 74 ARG A C 1
ATOM 580 O O . ARG A 1 74 ? -1.598 0.164 -1.755 1.00 90.88 74 ARG A O 1
ATOM 587 N N . ASP A 1 75 ? -0.296 -1.681 -1.677 1.00 87.88 75 ASP A N 1
ATOM 588 C CA . ASP A 1 75 ? -0.082 -1.713 -0.228 1.00 87.88 75 ASP A CA 1
ATOM 589 C C . ASP A 1 75 ? 0.549 -0.400 0.253 1.00 87.88 75 ASP A C 1
ATOM 591 O O . ASP A 1 75 ? 0.269 0.099 1.341 1.00 87.88 75 ASP A O 1
ATOM 595 N N . SER A 1 76 ? 1.366 0.237 -0.594 1.00 88.81 76 SER A N 1
ATOM 596 C CA . SER A 1 76 ? 1.966 1.527 -0.260 1.00 88.81 76 SER A CA 1
ATOM 597 C C . SER A 1 76 ? 1.015 2.717 -0.381 1.00 88.81 76 SER A C 1
ATOM 599 O O . SER A 1 76 ? 1.236 3.726 0.294 1.00 88.81 76 SER A O 1
ATOM 601 N N . ASN A 1 77 ? 0.012 2.664 -1.261 1.00 91.06 77 ASN A N 1
ATOM 602 C CA . ASN A 1 77 ? -0.768 3.847 -1.638 1.00 91.06 77 ASN A CA 1
ATOM 603 C C . ASN A 1 77 ? -2.228 3.796 -1.165 1.00 91.06 77 ASN A C 1
ATOM 605 O O . ASN A 1 77 ? -2.726 4.799 -0.660 1.00 91.06 77 ASN A O 1
ATOM 609 N N . VAL A 1 78 ? -2.891 2.638 -1.230 1.00 91.44 78 VAL A N 1
ATOM 610 C CA . VAL A 1 78 ? -4.302 2.478 -0.831 1.00 91.44 78 VAL A CA 1
ATOM 611 C C . VAL A 1 78 ? -4.587 2.925 0.609 1.00 91.44 78 VAL A C 1
ATOM 613 O O . VAL A 1 78 ? -5.603 3.592 0.803 1.00 91.44 78 VAL A O 1
ATOM 616 N N . PRO A 1 79 ? -3.728 2.662 1.618 1.00 90.06 79 PRO A N 1
ATOM 617 C CA . PRO A 1 79 ? -3.978 3.142 2.979 1.00 90.06 79 PRO A CA 1
ATOM 618 C C . PRO A 1 79 ? -4.044 4.671 3.107 1.00 90.06 79 PRO A C 1
ATOM 620 O O . PRO A 1 79 ? -4.624 5.173 4.070 1.00 90.06 79 PRO A O 1
ATOM 623 N N . LYS A 1 80 ? -3.455 5.406 2.153 1.00 90.06 80 LYS A N 1
ATOM 624 C CA . LYS A 1 80 ? -3.382 6.874 2.148 1.00 90.06 80 LYS A CA 1
ATOM 625 C C . LYS A 1 80 ? -4.535 7.522 1.391 1.00 90.06 80 LYS A C 1
ATOM 627 O O . LYS A 1 80 ? -4.836 8.674 1.665 1.00 90.06 80 LYS A O 1
ATOM 632 N N . PHE A 1 81 ? -5.132 6.825 0.427 1.00 92.94 81 PHE A N 1
ATOM 633 C CA . PHE A 1 81 ? -6.131 7.413 -0.459 1.00 92.94 81 PHE A CA 1
ATOM 634 C C . PHE A 1 81 ? -7.511 7.529 0.183 1.00 92.94 81 PHE A C 1
ATOM 636 O O . PHE A 1 81 ? -7.933 6.700 0.996 1.00 92.94 81 PHE A O 1
ATOM 643 N N . LEU A 1 82 ? -8.237 8.559 -0.245 1.00 92.38 82 LEU A N 1
ATOM 644 C CA . LEU A 1 82 ? -9.648 8.744 0.054 1.00 92.38 82 LEU A CA 1
ATOM 645 C C . LEU A 1 82 ? -10.508 7.716 -0.689 1.00 92.38 82 LEU A C 1
ATOM 647 O O . LEU A 1 82 ? -10.146 7.221 -1.753 1.00 92.38 82 LEU A O 1
ATOM 651 N N . GLU A 1 83 ? -11.689 7.413 -0.146 1.00 90.75 83 GLU A N 1
ATOM 652 C CA . GLU A 1 83 ? -12.558 6.348 -0.671 1.00 90.75 83 GLU A CA 1
ATOM 653 C C . GLU A 1 83 ? -12.982 6.583 -2.133 1.00 90.75 83 GLU A C 1
ATOM 655 O O . GLU A 1 83 ? -13.035 5.630 -2.907 1.00 90.75 83 GLU A O 1
ATOM 660 N N . HIS A 1 84 ? -13.206 7.839 -2.534 1.00 93.31 84 HIS A N 1
ATOM 661 C CA . HIS A 1 84 ? -13.596 8.198 -3.903 1.00 93.31 84 HIS A CA 1
ATOM 662 C C . HIS A 1 84 ? -12.443 8.134 -4.919 1.00 93.31 84 HIS A C 1
ATOM 664 O O . HIS A 1 84 ? -12.697 8.031 -6.115 1.00 93.31 84 HIS A O 1
ATOM 670 N N . ASP A 1 85 ? -11.194 8.163 -4.454 1.00 96.50 85 ASP A N 1
ATOM 671 C CA . ASP A 1 85 ? 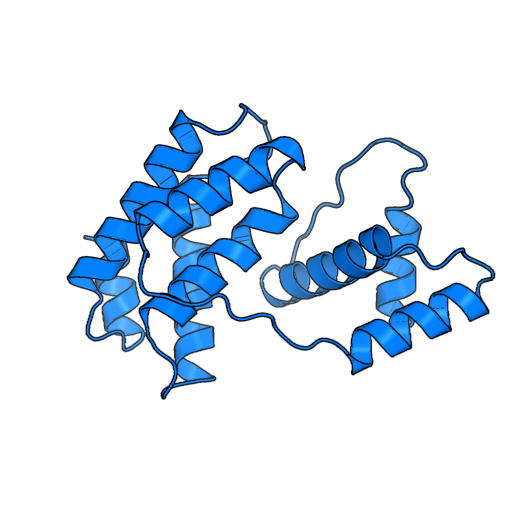-9.989 8.075 -5.287 1.00 96.50 85 ASP A CA 1
ATOM 672 C C . ASP A 1 85 ? -9.595 6.612 -5.568 1.00 96.50 85 ASP A C 1
ATOM 674 O O . ASP A 1 85 ? -8.913 6.312 -6.551 1.00 96.50 85 ASP A O 1
ATOM 678 N N . LEU A 1 86 ? -10.056 5.665 -4.739 1.00 93.81 86 LEU A N 1
ATOM 679 C CA . LEU A 1 86 ? -9.751 4.240 -4.900 1.00 93.81 86 LEU A CA 1
ATOM 680 C C . LEU A 1 86 ? -10.228 3.654 -6.243 1.00 93.81 86 LEU A C 1
ATOM 682 O O . LEU A 1 86 ? -9.457 2.902 -6.845 1.00 93.81 86 LEU A O 1
ATOM 686 N N . PRO A 1 87 ? -11.445 3.945 -6.750 1.00 95.25 87 PRO A N 1
ATOM 687 C CA . PRO A 1 87 ? -11.873 3.471 -8.066 1.00 95.25 87 PRO A CA 1
ATOM 688 C C . PRO A 1 87 ? -11.003 4.012 -9.205 1.00 95.25 87 PRO A C 1
ATOM 690 O O . PRO A 1 87 ? -10.647 3.245 -10.096 1.00 95.25 87 PRO A O 1
ATOM 693 N N . LEU A 1 88 ? -10.609 5.291 -9.148 1.00 96.00 88 LEU A N 1
ATOM 694 C CA . LEU A 1 88 ? -9.733 5.914 -10.148 1.00 96.00 88 LEU A CA 1
ATOM 695 C C . LEU A 1 88 ? -8.359 5.240 -10.163 1.00 96.00 88 LEU A C 1
ATOM 697 O O . LEU A 1 88 ? -7.883 4.812 -11.213 1.00 96.00 88 LEU A O 1
ATOM 701 N N . PHE A 1 89 ? -7.759 5.052 -8.985 1.00 95.50 89 PHE A N 1
ATOM 702 C CA . PHE A 1 89 ? -6.473 4.370 -8.859 1.00 95.50 89 PHE A CA 1
ATOM 703 C C . PHE A 1 89 ? -6.515 2.926 -9.382 1.00 95.50 89 PHE A C 1
ATOM 705 O O . PHE A 1 89 ? -5.607 2.490 -10.091 1.00 95.50 89 PHE A O 1
ATOM 712 N N . ARG A 1 90 ? -7.590 2.183 -9.080 1.00 93.44 90 ARG A N 1
ATOM 713 C CA . ARG A 1 90 ? -7.802 0.829 -9.620 1.00 93.44 90 ARG A CA 1
ATOM 714 C C . ARG A 1 90 ? -7.968 0.835 -11.140 1.00 93.44 90 ARG A C 1
ATOM 716 O O . ARG A 1 90 ? -7.442 -0.063 -11.790 1.00 93.44 90 ARG A O 1
ATOM 723 N N . GLY A 1 91 ? -8.646 1.841 -11.697 1.00 94.69 91 GLY A N 1
ATOM 724 C CA . GLY A 1 91 ? -8.744 2.049 -13.144 1.00 94.69 91 GLY A CA 1
ATOM 725 C C . GLY A 1 91 ? -7.368 2.220 -13.789 1.00 94.69 91 GLY A C 1
ATOM 726 O O . GLY A 1 91 ? -7.023 1.468 -14.694 1.00 94.69 91 GLY A O 1
ATOM 727 N N . ILE A 1 92 ? -6.531 3.103 -13.231 1.00 95.88 92 ILE A N 1
ATOM 728 C CA . ILE A 1 92 ? -5.152 3.325 -13.705 1.00 95.88 92 ILE A CA 1
ATOM 729 C C . ILE A 1 92 ? -4.326 2.027 -13.663 1.00 95.88 92 ILE A C 1
ATOM 731 O O . ILE A 1 92 ? -3.578 1.743 -14.601 1.00 95.88 92 ILE A O 1
ATOM 735 N N . ILE A 1 93 ? -4.451 1.224 -12.596 1.00 94.25 93 ILE A N 1
ATOM 736 C CA . ILE A 1 93 ? -3.785 -0.089 -12.519 1.00 94.25 93 ILE A CA 1
ATOM 737 C C . ILE A 1 93 ? -4.275 -1.004 -13.640 1.00 94.25 93 ILE A C 1
ATOM 739 O O . ILE A 1 93 ? -3.446 -1.564 -14.354 1.00 94.25 93 ILE A O 1
ATOM 743 N N . LYS A 1 94 ? -5.593 -1.141 -13.811 1.00 93.19 94 LYS A N 1
ATOM 744 C CA . LYS A 1 94 ? -6.194 -2.038 -14.804 1.00 93.19 94 LYS A CA 1
ATOM 745 C C . LYS A 1 94 ? -5.787 -1.673 -16.235 1.00 93.19 94 LYS A C 1
ATOM 747 O O . LYS A 1 94 ? -5.489 -2.565 -17.023 1.00 93.19 94 LYS A O 1
ATOM 752 N N . ASP A 1 95 ? -5.703 -0.383 -16.546 1.00 94.38 95 ASP A N 1
ATOM 753 C CA . ASP A 1 95 ? -5.290 0.098 -17.868 1.00 94.38 95 ASP A CA 1
ATOM 754 C C . ASP A 1 95 ? -3.809 -0.201 -18.158 1.00 94.38 95 ASP A C 1
ATOM 756 O O . ASP A 1 95 ? -3.435 -0.544 -19.281 1.00 94.38 95 ASP A O 1
ATOM 760 N N . LEU A 1 96 ? -2.941 -0.101 -17.145 1.00 94.19 96 LEU A N 1
ATOM 761 C CA . LEU A 1 96 ? -1.504 -0.366 -17.288 1.00 94.19 96 LEU A CA 1
ATOM 762 C C . LEU A 1 96 ? -1.157 -1.862 -17.191 1.00 94.19 96 LEU A C 1
ATOM 764 O O . LEU A 1 96 ? -0.146 -2.305 -17.755 1.00 94.19 96 LEU A O 1
ATOM 768 N N . PHE A 1 97 ? -1.975 -2.644 -16.489 1.00 92.50 97 PHE A N 1
ATOM 769 C CA . PHE A 1 97 ? -1.781 -4.068 -16.222 1.00 92.50 97 PHE A CA 1
ATOM 770 C C . PHE A 1 97 ? -3.079 -4.863 -16.480 1.00 92.50 97 PHE A C 1
ATOM 772 O O . PHE A 1 97 ? -3.715 -5.348 -15.548 1.00 92.50 97 PHE A O 1
ATOM 779 N N . PRO A 1 98 ? -3.490 -5.020 -17.751 1.00 87.06 98 PRO A N 1
ATOM 780 C CA . PRO A 1 98 ? -4.782 -5.624 -18.090 1.00 87.06 98 PRO A CA 1
ATOM 781 C C . PRO A 1 98 ? -4.843 -7.142 -17.867 1.00 87.06 98 PRO A C 1
ATOM 783 O O . PRO A 1 98 ? -5.926 -7.692 -17.702 1.00 87.06 98 PRO A O 1
ATOM 786 N N . THR A 1 99 ? -3.697 -7.825 -17.894 1.00 82.56 99 THR A N 1
ATOM 787 C CA . THR A 1 99 ? -3.587 -9.293 -17.818 1.00 82.56 99 THR A CA 1
ATOM 788 C C . THR A 1 99 ? -3.277 -9.820 -16.422 1.00 82.56 99 THR A C 1
ATOM 790 O O . THR A 1 99 ? -3.265 -11.029 -16.223 1.00 82.56 99 THR A O 1
ATOM 793 N N . SER A 1 100 ? -2.974 -8.943 -15.469 1.00 75.19 100 SER A N 1
ATOM 794 C CA . SER A 1 100 ? -2.615 -9.348 -14.113 1.00 75.19 100 SER A CA 1
ATOM 795 C C . SER A 1 100 ? -3.865 -9.452 -13.248 1.00 75.19 100 SER A C 1
ATOM 797 O O . SER A 1 100 ? -4.603 -8.475 -13.107 1.00 75.19 100 SER A O 1
ATOM 799 N N . GLU A 1 101 ? -4.072 -10.608 -12.634 1.00 68.12 101 GLU A N 1
ATOM 800 C CA . GLU A 1 10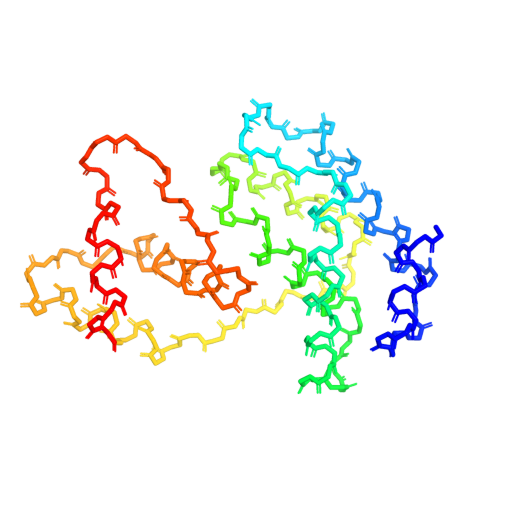1 ? -5.111 -10.783 -11.624 1.00 68.12 101 GLU A CA 1
ATOM 801 C C . GLU A 1 101 ? -4.692 -10.174 -10.281 1.00 68.12 101 GLU A C 1
ATOM 803 O O . GLU A 1 101 ? -3.510 -10.124 -9.919 1.00 68.12 101 GLU A O 1
ATOM 808 N N . ASP A 1 102 ? -5.688 -9.713 -9.530 1.00 62.91 102 ASP A N 1
ATOM 809 C CA . ASP A 1 102 ? -5.501 -9.166 -8.194 1.00 62.91 102 ASP A CA 1
ATOM 810 C C . ASP A 1 102 ? -5.146 -10.271 -7.195 1.00 62.91 102 ASP A C 1
ATOM 812 O O . ASP A 1 102 ? -5.936 -11.183 -6.963 1.00 62.91 102 ASP A O 1
ATOM 816 N N . ILE A 1 103 ? -3.992 -10.149 -6.529 1.00 63.31 103 ILE A N 1
ATOM 817 C CA . ILE A 1 103 ? -3.742 -10.920 -5.306 1.00 63.31 103 ILE A CA 1
ATOM 818 C C . ILE A 1 103 ? -4.506 -10.249 -4.176 1.00 63.31 103 ILE A C 1
ATOM 820 O O . ILE A 1 103 ? -4.336 -9.051 -3.923 1.00 63.31 103 ILE A O 1
ATOM 824 N N . THR A 1 104 ? -5.285 -11.045 -3.460 1.00 63.44 104 THR A N 1
ATOM 825 C CA . THR A 1 104 ? -5.769 -10.676 -2.134 1.00 63.44 104 THR A CA 1
ATOM 826 C C . THR A 1 104 ? -4.949 -11.481 -1.140 1.00 63.44 104 THR A C 1
ATOM 828 O O . THR A 1 104 ? -4.888 -12.702 -1.253 1.00 63.44 104 THR A O 1
ATOM 831 N N . ASP A 1 105 ? -4.250 -10.811 -0.226 1.00 66.38 105 ASP A N 1
ATOM 832 C CA . ASP A 1 105 ? -3.621 -11.516 0.886 1.00 66.38 105 ASP A CA 1
ATOM 833 C C . ASP A 1 105 ? -4.699 -12.033 1.823 1.00 66.38 105 ASP A C 1
ATOM 835 O O . ASP A 1 105 ? -5.603 -11.289 2.222 1.00 66.38 105 ASP A O 1
ATOM 839 N N . ASP A 1 106 ? -4.571 -13.301 2.195 1.00 68.69 106 ASP A N 1
ATOM 840 C CA . ASP A 1 106 ? -5.513 -13.912 3.107 1.00 68.69 106 ASP A CA 1
ATOM 841 C C . ASP A 1 106 ? -5.085 -13.655 4.550 1.00 68.69 106 ASP A C 1
ATOM 843 O O . ASP A 1 106 ? -4.184 -14.285 5.107 1.00 68.69 106 ASP A O 1
ATOM 847 N N . TYR A 1 107 ? -5.720 -12.657 5.155 1.00 82.44 107 TYR A N 1
ATOM 848 C CA . TYR A 1 107 ? -5.539 -12.308 6.560 1.00 82.44 107 TYR A CA 1
ATOM 849 C C . TYR A 1 107 ? -6.574 -13.005 7.451 1.00 82.44 107 TYR A C 1
ATOM 851 O O . TYR A 1 107 ? -6.911 -12.460 8.496 1.00 82.44 107 TYR A O 1
ATOM 859 N N . GLU A 1 108 ? -7.103 -14.176 7.081 1.00 87.25 108 GLU A N 1
ATOM 860 C CA . GLU A 1 108 ? -8.222 -14.824 7.796 1.00 87.25 108 GLU A CA 1
ATOM 861 C C . GLU A 1 108 ? -7.976 -14.967 9.304 1.00 87.25 108 GLU A C 1
ATOM 863 O O . GLU A 1 108 ? -8.841 -14.631 10.120 1.00 87.25 108 GLU A O 1
ATOM 868 N N . LEU A 1 109 ? -6.770 -15.406 9.685 1.00 90.69 109 LEU A N 1
ATOM 869 C CA . LEU A 1 109 ? -6.375 -15.561 11.088 1.00 90.69 109 LEU A CA 1
ATOM 870 C C . LEU A 1 109 ? -6.389 -14.218 11.826 1.00 90.69 109 LEU A C 1
ATOM 872 O O . LEU A 1 109 ? -6.966 -14.109 12.908 1.00 90.69 109 LEU A O 1
ATOM 876 N N . LEU A 1 110 ? -5.805 -13.181 11.221 1.00 91.31 110 LEU A N 1
ATOM 877 C CA . LEU A 1 110 ? -5.760 -11.839 11.798 1.00 91.31 110 LEU A CA 1
ATOM 878 C C . LEU A 1 110 ? -7.155 -11.203 11.846 1.00 91.31 110 LEU A C 1
ATOM 880 O O . LEU A 1 110 ? -7.527 -10.612 12.853 1.00 91.31 110 LEU A O 1
ATOM 884 N N . GLN A 1 111 ? -7.957 -11.365 10.794 1.00 92.81 111 GLN A N 1
ATOM 885 C CA . GLN A 1 111 ? -9.343 -10.904 10.741 1.00 92.81 111 GLN A CA 1
ATOM 886 C C . GLN A 1 111 ? -10.175 -11.531 11.859 1.00 92.81 111 GLN A C 1
ATOM 888 O O . GLN A 1 111 ? -10.954 -10.835 12.514 1.00 92.81 111 GLN A O 1
ATOM 893 N N . SER A 1 112 ? -9.979 -12.827 12.101 1.00 93.12 112 SER A N 1
ATOM 894 C CA . SER A 1 112 ? -10.639 -13.558 13.181 1.00 93.12 112 SER A CA 1
ATOM 895 C C . SER A 1 112 ? -10.181 -13.062 14.555 1.00 93.12 112 SER A C 1
ATOM 897 O O . SER A 1 112 ? -11.019 -12.811 15.423 1.00 93.12 112 SER A O 1
ATOM 899 N N . ALA A 1 113 ? -8.875 -12.849 14.748 1.00 95.19 113 ALA A N 1
ATOM 900 C CA . ALA A 1 113 ? -8.316 -12.304 15.988 1.00 95.19 113 ALA A CA 1
ATOM 901 C C . ALA A 1 113 ? -8.848 -10.892 16.292 1.00 95.19 113 ALA A C 1
ATOM 903 O O . ALA A 1 113 ? -9.348 -10.642 17.391 1.00 95.19 113 ALA A O 1
ATOM 904 N N . ILE A 1 114 ? -8.856 -10.000 15.294 1.00 95.62 114 ILE A N 1
ATOM 905 C CA . ILE A 1 114 ? -9.416 -8.645 15.403 1.00 95.62 114 ILE A CA 1
ATOM 906 C C . ILE A 1 114 ? -10.901 -8.703 15.768 1.00 95.62 114 ILE A C 1
ATOM 908 O O . ILE A 1 114 ? -11.339 -8.012 16.689 1.00 95.62 114 ILE A O 1
ATOM 912 N N . ALA A 1 115 ? -11.689 -9.536 15.081 1.00 94.88 115 ALA A N 1
ATOM 913 C CA . ALA A 1 115 ? -13.118 -9.668 15.355 1.00 94.88 115 ALA A CA 1
ATOM 914 C C . ALA A 1 115 ? -13.391 -10.177 16.781 1.00 94.88 115 ALA A C 1
ATOM 916 O O . ALA A 1 115 ? -14.304 -9.682 17.448 1.00 94.88 115 ALA A O 1
ATOM 917 N N . ASN A 1 116 ? -12.589 -11.126 17.268 1.00 95.69 116 ASN A N 1
ATOM 918 C CA . ASN A 1 116 ? -12.684 -11.633 18.636 1.00 95.69 116 ASN A CA 1
ATOM 919 C C . ASN A 1 116 ? -12.310 -10.560 19.666 1.00 95.69 116 ASN A C 1
ATOM 921 O O . ASN A 1 116 ? -13.026 -10.389 20.656 1.00 95.69 116 ASN A O 1
ATOM 925 N N . GLN A 1 117 ? -11.247 -9.794 19.414 1.00 96.38 117 GLN A N 1
ATOM 926 C CA . GLN A 1 117 ? -10.813 -8.723 20.310 1.00 96.38 117 GLN A CA 1
ATOM 927 C C . GLN A 1 117 ? -11.831 -7.574 20.370 1.00 96.38 117 GLN A C 1
ATOM 92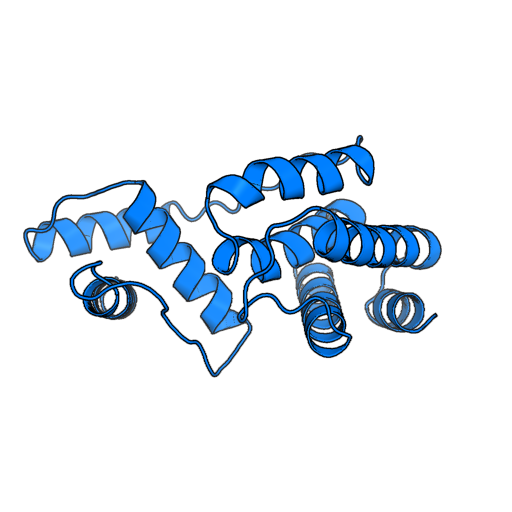9 O O . GLN A 1 117 ? -12.125 -7.069 21.454 1.00 96.38 117 GLN A O 1
ATOM 934 N N . LEU A 1 118 ? -12.443 -7.210 19.237 1.00 95.38 118 LEU A N 1
ATOM 935 C CA . LEU A 1 118 ? -13.527 -6.222 19.192 1.00 95.38 118 LEU A CA 1
ATOM 936 C C . LEU A 1 118 ? -14.726 -6.658 20.038 1.00 95.38 118 LEU A C 1
ATOM 938 O O . LEU A 1 118 ? -15.227 -5.867 20.834 1.00 95.38 118 LEU A O 1
ATOM 942 N N . LYS A 1 119 ? -15.149 -7.923 19.917 1.00 95.81 119 LYS A N 1
ATOM 943 C CA . LYS A 1 119 ? -16.245 -8.477 20.728 1.00 95.81 119 LYS A CA 1
ATOM 944 C C . LYS A 1 119 ? -15.906 -8.483 22.218 1.00 95.81 119 LYS A C 1
ATOM 946 O O . LYS A 1 119 ? -16.758 -8.133 23.028 1.00 95.81 119 LYS A O 1
ATOM 951 N N . LYS A 1 120 ? -14.668 -8.834 22.580 1.00 96.31 120 LYS A N 1
ATOM 952 C CA . LYS A 1 120 ? -14.196 -8.856 23.974 1.00 96.31 120 LYS A CA 1
ATOM 953 C C . LYS A 1 120 ? -14.261 -7.479 24.641 1.00 96.31 120 LYS A C 1
ATOM 955 O O . LYS A 1 120 ? -14.550 -7.394 25.830 1.00 96.31 120 LYS A O 1
ATOM 960 N N . GLU A 1 121 ? -14.013 -6.412 23.885 1.00 94.75 121 GLU A N 1
ATOM 961 C CA . GLU A 1 121 ? -14.110 -5.025 24.362 1.00 94.75 121 GLU A CA 1
ATOM 962 C C . GLU A 1 121 ? -15.505 -4.398 24.150 1.00 94.75 121 GLU A C 1
ATOM 964 O O . GLU A 1 121 ? -15.679 -3.203 24.374 1.00 94.75 121 GLU A O 1
ATOM 969 N N . ASN A 1 122 ? -16.513 -5.197 23.773 1.00 95.50 122 ASN A N 1
ATOM 970 C CA . ASN A 1 122 ? -17.893 -4.770 23.502 1.00 95.50 122 ASN A CA 1
ATOM 971 C C . ASN A 1 122 ? -18.039 -3.748 22.354 1.00 95.50 122 ASN A C 1
ATOM 973 O O . ASN A 1 122 ? -18.957 -2.927 22.356 1.00 95.50 122 ASN A O 1
ATOM 977 N N . TYR A 1 123 ? -17.165 -3.808 21.346 1.00 95.19 123 TYR A N 1
ATOM 978 C CA . TYR A 1 123 ? -17.294 -3.015 20.122 1.00 95.19 123 TYR A CA 1
ATOM 979 C C . TYR A 1 123 ? -18.088 -3.744 19.032 1.00 95.19 123 TYR A C 1
ATOM 981 O O . TYR A 1 123 ? -18.077 -4.972 18.922 1.00 95.19 123 TYR A O 1
ATOM 989 N N . GLN A 1 124 ? -18.726 -2.967 18.154 1.00 94.38 124 GLN A N 1
ATOM 990 C CA . GLN A 1 124 ? -19.349 -3.491 16.941 1.00 94.38 124 GLN A CA 1
ATOM 991 C C . GLN A 1 124 ? -18.278 -3.900 15.921 1.00 94.38 124 GLN A C 1
ATOM 993 O O . GLN A 1 124 ? -17.403 -3.110 15.560 1.00 94.38 124 GLN A O 1
ATOM 998 N N . VAL A 1 125 ? -18.384 -5.122 15.396 1.00 93.38 125 VAL A N 1
ATOM 999 C CA . VAL A 1 125 ? -17.515 -5.588 14.310 1.00 93.38 125 VAL A CA 1
ATOM 1000 C C . VAL A 1 125 ? -18.008 -5.001 12.989 1.00 93.38 125 VAL A C 1
ATOM 1002 O O . VAL A 1 125 ? -19.022 -5.430 12.444 1.00 93.38 125 VAL A O 1
ATOM 1005 N N . VAL A 1 126 ? -17.286 -4.006 12.476 1.00 94.19 126 VAL A N 1
ATOM 1006 C CA . VAL A 1 126 ? -17.568 -3.372 11.182 1.00 94.19 126 VAL A CA 1
ATOM 1007 C C . VAL A 1 126 ? -16.501 -3.805 10.171 1.00 94.19 126 VAL A C 1
ATOM 1009 O O . VAL A 1 126 ? -15.318 -3.560 10.422 1.00 94.19 126 VAL A O 1
ATOM 1012 N N . PRO A 1 127 ? -16.864 -4.382 9.006 1.00 91.69 127 PRO A N 1
ATOM 1013 C CA . PRO A 1 127 ? -15.889 -4.869 8.024 1.00 91.69 127 PRO A CA 1
ATOM 1014 C C . PRO A 1 127 ? -14.874 -3.806 7.589 1.00 91.69 127 PRO A C 1
ATOM 1016 O O . PRO A 1 127 ? -13.673 -4.055 7.608 1.00 91.69 127 PRO A O 1
ATOM 1019 N N . LYS A 1 128 ? -15.339 -2.578 7.307 1.00 91.12 128 LYS A N 1
ATOM 1020 C CA . LYS A 1 128 ? -14.462 -1.446 6.959 1.00 91.12 128 LYS A CA 1
ATOM 1021 C C . LYS A 1 128 ? -13.430 -1.138 8.053 1.00 91.12 128 LYS A C 1
ATOM 1023 O O . LYS A 1 128 ? -12.304 -0.768 7.734 1.00 91.12 128 LYS A O 1
ATOM 1028 N N . PHE A 1 129 ? -13.797 -1.287 9.328 1.00 93.06 129 PHE A N 1
ATOM 1029 C CA . PHE A 1 129 ? -12.882 -1.056 10.448 1.00 93.06 129 PHE A CA 1
ATOM 1030 C C . PHE A 1 129 ? -11.823 -2.161 10.539 1.00 93.06 129 PHE A C 1
ATOM 1032 O O . PHE A 1 129 ? -10.646 -1.858 10.706 1.00 93.06 129 PHE A O 1
ATOM 1039 N N . ASN A 1 130 ? -12.216 -3.420 10.318 1.00 92.69 130 ASN A N 1
ATOM 1040 C CA . ASN A 1 130 ? -11.287 -4.550 10.241 1.00 92.69 130 ASN A CA 1
ATOM 1041 C C . ASN A 1 130 ? -10.249 -4.349 9.122 1.00 92.69 130 ASN A C 1
ATOM 1043 O O . ASN A 1 130 ? -9.046 -4.418 9.362 1.00 92.69 130 ASN A O 1
ATOM 1047 N N . THR A 1 131 ? -10.699 -3.964 7.921 1.00 91.25 131 THR A N 1
ATOM 1048 C CA . THR A 1 131 ? -9.798 -3.628 6.806 1.00 91.25 131 THR A CA 1
ATOM 1049 C C . THR A 1 131 ? -8.821 -2.508 7.172 1.00 91.25 131 THR A C 1
ATOM 1051 O O . THR A 1 131 ? -7.653 -2.569 6.801 1.00 91.25 131 THR A O 1
ATOM 1054 N N . LYS A 1 132 ? -9.259 -1.488 7.923 1.00 92.12 132 LYS A N 1
ATOM 1055 C CA . LYS A 1 132 ? -8.380 -0.388 8.357 1.00 92.12 132 LYS A CA 1
ATOM 1056 C C . LYS A 1 132 ? -7.330 -0.825 9.380 1.00 92.12 132 LYS A C 1
ATOM 1058 O O . LYS A 1 132 ? -6.207 -0.329 9.320 1.00 92.12 132 LYS A O 1
ATOM 1063 N N . ILE A 1 133 ? -7.660 -1.765 10.263 1.00 94.19 133 ILE A N 1
ATOM 1064 C CA . ILE A 1 133 ? -6.697 -2.354 11.202 1.00 94.19 133 ILE A CA 1
ATOM 1065 C C . ILE A 1 133 ? -5.623 -3.155 10.448 1.00 94.19 133 ILE A C 1
ATOM 1067 O O . ILE A 1 133 ? -4.436 -3.013 10.739 1.00 94.19 133 ILE A O 1
ATOM 1071 N N . ILE A 1 134 ? -6.013 -3.927 9.431 1.00 91.88 134 ILE A N 1
ATOM 1072 C CA . ILE A 1 134 ? -5.065 -4.663 8.576 1.00 91.88 134 ILE A CA 1
ATOM 1073 C C . ILE A 1 134 ? -4.148 -3.692 7.823 1.00 91.88 134 ILE A C 1
ATOM 1075 O O . ILE A 1 134 ? -2.929 -3.829 7.881 1.00 91.88 134 ILE A O 1
ATOM 1079 N N . GLN A 1 135 ? -4.713 -2.642 7.217 1.00 90.94 135 GLN A N 1
ATOM 1080 C CA . GLN A 1 135 ? -3.932 -1.601 6.533 1.00 90.94 135 GLN A CA 1
ATOM 1081 C C . GLN A 1 135 ? -2.925 -0.907 7.463 1.00 90.94 135 GLN A C 1
ATOM 1083 O O . GLN A 1 135 ? -1.831 -0.525 7.032 1.00 90.94 135 GLN A O 1
ATOM 1088 N N . LEU A 1 136 ? -3.269 -0.736 8.745 1.00 92.75 136 LEU A N 1
ATOM 1089 C CA . LEU A 1 136 ? -2.338 -0.215 9.743 1.00 92.75 136 LEU A CA 1
ATOM 1090 C C . LEU A 1 136 ? -1.145 -1.165 9.931 1.00 92.75 136 LEU A C 1
ATOM 1092 O O . LEU A 1 136 ? -0.005 -0.701 9.864 1.00 92.75 136 LEU A O 1
ATOM 1096 N N . LEU A 1 137 ? -1.386 -2.472 10.089 1.00 90.44 137 LEU A N 1
ATOM 1097 C CA . LEU A 1 137 ? -0.326 -3.482 10.216 1.00 90.44 137 LEU A CA 1
ATOM 1098 C C . LEU A 1 137 ? 0.583 -3.533 8.979 1.00 90.44 137 LEU A C 1
ATOM 1100 O O . LEU A 1 137 ? 1.812 -3.520 9.105 1.00 90.44 137 LEU A O 1
ATOM 1104 N N . GLU A 1 138 ? -0.010 -3.556 7.786 1.00 85.56 138 GLU A N 1
ATOM 1105 C CA . GLU A 1 138 ? 0.720 -3.544 6.513 1.00 85.56 138 GLU A CA 1
ATOM 1106 C C . GLU A 1 138 ? 1.646 -2.326 6.435 1.00 85.56 138 GLU A C 1
ATOM 1108 O O . GLU A 1 138 ? 2.841 -2.444 6.148 1.00 85.56 138 GLU A O 1
ATOM 1113 N N . THR A 1 139 ? 1.127 -1.149 6.795 1.00 87.69 139 THR A N 1
ATOM 1114 C CA . THR A 1 139 ? 1.914 0.087 6.778 1.00 87.69 139 THR A CA 1
ATOM 1115 C C . THR A 1 139 ? 3.032 0.056 7.828 1.00 87.69 139 THR A C 1
ATOM 1117 O O . THR A 1 139 ? 4.152 0.476 7.529 1.00 87.69 139 THR A O 1
ATOM 1120 N N . MET A 1 140 ? 2.771 -0.457 9.040 1.00 88.69 140 MET A N 1
ATOM 1121 C CA . MET A 1 140 ? 3.765 -0.586 10.126 1.00 88.69 140 MET A CA 1
ATOM 1122 C C . MET A 1 140 ? 4.897 -1.561 9.784 1.00 88.69 140 MET A C 1
ATOM 1124 O O . MET A 1 140 ? 6.043 -1.348 10.171 1.00 88.69 140 MET A O 1
ATOM 1128 N N . THR A 1 141 ? 4.607 -2.605 9.008 1.00 82.50 141 THR A N 1
ATOM 1129 C CA . THR A 1 141 ? 5.621 -3.578 8.563 1.00 82.50 141 THR A CA 1
ATOM 1130 C C . THR A 1 141 ? 6.645 -2.938 7.615 1.00 82.50 141 THR A C 1
ATOM 1132 O O . THR A 1 141 ? 7.800 -3.360 7.519 1.00 82.50 141 THR A O 1
ATOM 1135 N N . VAL A 1 142 ? 6.232 -1.891 6.899 1.00 77.62 142 VAL A N 1
ATOM 1136 C CA . VAL A 1 142 ? 7.044 -1.224 5.874 1.00 77.62 142 VAL A CA 1
ATOM 1137 C C . VAL A 1 142 ? 7.729 0.025 6.427 1.00 77.62 142 VAL A C 1
ATOM 1139 O O . VAL A 1 142 ? 8.855 0.339 6.027 1.00 77.62 142 VAL A O 1
ATOM 1142 N N . ARG A 1 143 ? 7.060 0.762 7.318 1.00 79.69 143 ARG A N 1
ATOM 1143 C CA . ARG A 1 143 ? 7.490 2.072 7.821 1.00 79.69 143 ARG A CA 1
ATOM 1144 C C . ARG A 1 143 ? 7.466 2.082 9.345 1.00 79.69 143 ARG A C 1
ATOM 1146 O O . ARG A 1 143 ? 6.511 1.640 9.960 1.00 79.69 143 ARG A O 1
ATOM 1153 N N . HIS A 1 144 ? 8.519 2.639 9.940 1.00 82.31 144 HIS A N 1
ATOM 1154 C CA . HIS A 1 144 ? 8.638 2.726 11.399 1.00 82.31 144 HIS A CA 1
ATOM 1155 C C . HIS A 1 144 ? 7.764 3.849 11.980 1.00 82.31 144 HIS A C 1
ATOM 1157 O O . HIS A 1 144 ? 7.307 3.759 13.112 1.00 82.31 144 HIS A O 1
ATOM 1163 N N . GLY A 1 145 ? 7.552 4.922 11.208 1.00 87.06 145 GLY A N 1
ATOM 1164 C CA . GLY A 1 145 ? 6.739 6.068 11.601 1.00 87.06 145 GLY A CA 1
ATOM 1165 C C . GLY A 1 145 ? 5.472 6.154 10.761 1.00 87.06 145 GLY A C 1
ATOM 1166 O O . GLY A 1 145 ? 5.555 6.344 9.543 1.00 87.06 145 GLY A O 1
ATOM 1167 N N . ASN A 1 146 ? 4.320 6.062 11.425 1.00 88.81 146 ASN A N 1
ATOM 1168 C CA . ASN A 1 146 ? 3.000 6.102 10.803 1.00 88.81 146 ASN A CA 1
ATOM 1169 C C . ASN A 1 146 ? 2.160 7.216 11.430 1.00 88.81 146 ASN A C 1
ATOM 1171 O O . ASN A 1 146 ? 2.229 7.454 12.634 1.00 88.81 146 ASN A O 1
ATOM 1175 N N . MET A 1 147 ? 1.333 7.868 10.614 1.00 90.94 147 MET A N 1
ATOM 1176 C CA . MET A 1 147 ? 0.358 8.851 11.076 1.00 90.94 147 MET A CA 1
ATOM 1177 C C . MET A 1 147 ? -1.051 8.322 10.806 1.00 90.94 147 MET A C 1
ATOM 1179 O O . MET A 1 147 ? -1.383 7.985 9.672 1.00 90.94 147 MET A O 1
ATOM 1183 N N . LEU A 1 148 ? -1.878 8.259 11.849 1.00 92.38 148 LEU A N 1
ATOM 1184 C CA . LEU A 1 148 ? -3.306 7.978 11.730 1.00 92.38 148 LEU A CA 1
ATOM 1185 C C . LEU A 1 148 ? -4.052 9.308 11.592 1.00 92.38 148 LEU A C 1
ATOM 1187 O O . LEU A 1 148 ? -4.144 10.070 12.554 1.00 92.38 148 LEU A O 1
ATOM 1191 N N . VAL A 1 149 ? -4.577 9.586 10.400 1.00 90.81 149 VAL A N 1
ATOM 1192 C CA . VAL A 1 149 ? -5.231 10.861 10.064 1.00 90.81 149 VAL A CA 1
ATOM 1193 C C . VAL A 1 149 ? -6.746 10.680 9.970 1.00 90.81 149 VAL A C 1
ATOM 1195 O O . VAL A 1 149 ? -7.236 9.677 9.458 1.00 90.81 149 VAL A O 1
ATOM 1198 N N . GLY A 1 150 ? -7.499 11.647 10.494 1.00 90.50 150 GLY A N 1
ATOM 1199 C CA . GLY A 1 150 ? -8.962 11.692 10.430 1.00 90.50 150 GLY A CA 1
ATOM 1200 C C . GLY A 1 150 ? -9.563 12.502 11.580 1.00 90.50 150 GLY A C 1
ATOM 1201 O O . GLY A 1 150 ? -8.881 12.769 12.572 1.00 90.50 150 GLY A O 1
ATOM 1202 N N . SER A 1 151 ? -10.845 12.852 11.485 1.00 93.12 151 SER A N 1
ATOM 1203 C CA . SER A 1 151 ? -11.559 13.668 12.482 1.00 93.12 151 SER A CA 1
ATOM 1204 C C . SER A 1 151 ? -11.584 13.047 13.883 1.00 93.12 151 SER A C 1
ATOM 1206 O O . SER A 1 151 ? -11.415 11.839 14.054 1.00 93.12 151 SER A O 1
ATOM 1208 N N . THR A 1 152 ? -11.781 13.853 14.923 1.00 94.50 152 THR A N 1
ATOM 1209 C CA . THR A 1 152 ? -11.938 13.356 16.301 1.00 94.50 152 THR A CA 1
ATOM 1210 C C . THR A 1 152 ? -13.112 12.374 16.399 1.00 94.50 152 THR A C 1
ATOM 1212 O O . THR A 1 152 ? -14.113 12.531 15.710 1.00 94.50 152 THR A O 1
ATOM 1215 N N . GLY A 1 153 ? -12.975 11.327 17.220 1.00 93.19 153 GLY A N 1
ATOM 1216 C CA . GLY A 1 153 ? -14.033 10.326 17.418 1.00 93.19 153 GLY A CA 1
ATOM 1217 C C . GLY A 1 153 ? -14.127 9.227 16.350 1.00 93.19 153 GLY A C 1
ATOM 1218 O O . GLY A 1 153 ? -14.947 8.331 16.487 1.00 93.19 153 GLY A O 1
ATOM 1219 N N . THR A 1 154 ? -13.265 9.210 15.327 1.00 92.38 154 THR A N 1
ATOM 1220 C CA . THR A 1 154 ? -13.304 8.189 14.253 1.00 92.38 154 THR A CA 1
ATOM 1221 C C . THR A 1 154 ? -12.627 6.852 14.597 1.00 92.38 154 THR A C 1
ATOM 1223 O O . THR A 1 154 ? -12.291 6.077 13.705 1.00 92.38 154 THR A O 1
ATOM 1226 N N . GLY A 1 155 ? -12.364 6.572 15.878 1.00 93.31 155 GLY A N 1
ATOM 1227 C CA . GLY A 1 155 ? -11.801 5.285 16.313 1.00 93.31 155 GLY A CA 1
ATOM 1228 C C . GLY A 1 155 ? -10.310 5.069 16.016 1.00 93.31 155 GLY A C 1
ATOM 1229 O O . GLY A 1 155 ? -9.841 3.940 16.103 1.00 93.31 155 GLY A O 1
ATOM 1230 N N . LYS A 1 156 ? -9.536 6.119 15.697 1.00 94.75 156 LYS A N 1
ATOM 1231 C CA . LYS A 1 156 ? -8.084 6.016 15.414 1.00 94.75 156 LYS A CA 1
ATOM 1232 C C . LYS A 1 156 ? -7.291 5.373 16.559 1.00 94.75 156 LYS A C 1
ATOM 1234 O O . LYS A 1 156 ? -6.509 4.457 16.332 1.00 94.75 156 LYS A O 1
ATOM 1239 N N . THR A 1 157 ? -7.520 5.830 17.790 1.00 95.19 157 THR A N 1
ATOM 1240 C CA . THR A 1 157 ? -6.867 5.289 18.993 1.00 95.19 157 THR A CA 1
A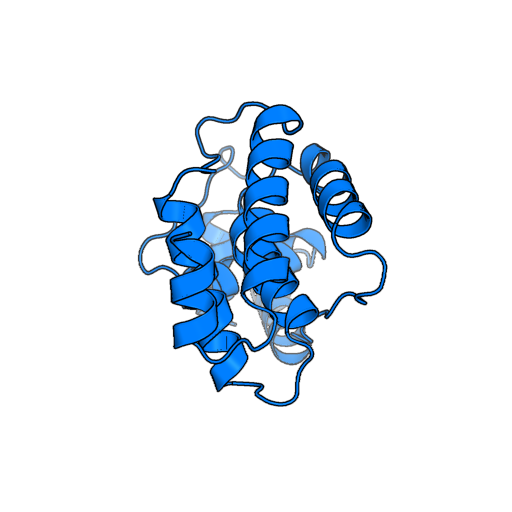TOM 1241 C C . THR A 1 157 ? -7.268 3.832 19.217 1.00 95.19 157 THR A C 1
ATOM 1243 O O . THR A 1 157 ? -6.409 2.977 19.411 1.00 95.19 157 THR A O 1
ATOM 1246 N N . THR A 1 158 ? -8.561 3.527 19.078 1.00 95.31 158 THR A N 1
ATOM 1247 C CA . THR A 1 158 ? -9.094 2.161 19.156 1.00 95.31 158 THR A CA 1
ATOM 1248 C C . THR A 1 158 ? -8.470 1.248 18.101 1.00 95.31 158 THR A C 1
ATOM 1250 O O . THR A 1 158 ? -8.082 0.139 18.430 1.00 95.31 158 THR A O 1
ATOM 1253 N N . CYS A 1 159 ? -8.293 1.715 16.862 1.00 95.12 159 CYS A N 1
ATOM 1254 C CA . CYS A 1 159 ? -7.675 0.947 15.777 1.00 95.12 159 CYS A CA 1
ATOM 1255 C C . CYS A 1 159 ? -6.270 0.452 16.156 1.00 95.12 159 CYS A C 1
ATOM 1257 O O . CYS A 1 159 ? -5.968 -0.727 15.987 1.00 95.12 159 CYS A O 1
ATOM 1259 N N . SER A 1 160 ? -5.433 1.335 16.710 1.00 94.94 160 SER A N 1
ATOM 1260 C CA . SER A 1 160 ? -4.084 0.975 17.171 1.00 94.94 160 SER A CA 1
ATOM 1261 C C . SER A 1 160 ? -4.118 0.033 18.383 1.00 94.94 160 SER A C 1
ATOM 1263 O O . SER A 1 160 ? -3.400 -0.965 18.419 1.00 94.94 160 SER A O 1
ATOM 1265 N N . HIS A 1 161 ? -4.998 0.291 19.357 1.00 95.50 161 HIS A N 1
ATOM 1266 C CA . HIS A 1 161 ? -5.121 -0.564 20.542 1.00 95.50 161 HIS A CA 1
ATOM 1267 C C . HIS A 1 161 ? -5.620 -1.971 20.223 1.00 95.50 161 HIS A C 1
ATOM 1269 O O . HIS A 1 161 ? -5.073 -2.934 20.758 1.00 95.50 161 HIS A O 1
ATOM 1275 N N . ILE A 1 162 ? -6.620 -2.101 19.350 1.00 96.31 162 ILE A N 1
ATOM 1276 C CA . ILE A 1 162 ? -7.136 -3.406 18.932 1.00 96.31 162 ILE A CA 1
ATOM 1277 C C . ILE A 1 162 ? -6.045 -4.180 18.199 1.00 96.31 162 ILE A C 1
ATOM 1279 O O . ILE A 1 162 ? -5.832 -5.337 18.536 1.00 96.31 162 ILE A O 1
ATOM 1283 N N . LEU A 1 163 ? -5.292 -3.541 17.294 1.00 94.94 163 LEU A N 1
ATOM 1284 C CA . LEU A 1 163 ? -4.163 -4.200 16.629 1.00 94.94 163 LEU A CA 1
ATOM 1285 C C . LEU A 1 163 ? -3.106 -4.696 17.623 1.00 94.94 163 LEU A C 1
ATOM 1287 O O . LEU A 1 163 ? -2.551 -5.765 17.434 1.00 94.94 163 LEU A O 1
ATOM 1291 N N . SER A 1 164 ? -2.827 -3.934 18.685 1.00 94.44 164 SER A N 1
ATOM 1292 C CA . SER A 1 164 ? -1.825 -4.325 19.689 1.00 94.44 164 SER A CA 1
ATOM 1293 C C . SER A 1 164 ? -2.248 -5.499 20.580 1.00 94.44 164 SER A C 1
ATOM 1295 O O . SER A 1 164 ? -1.407 -6.074 21.267 1.00 94.44 164 SER A O 1
ATOM 1297 N N . ARG A 1 165 ? -3.551 -5.804 20.625 1.00 93.44 165 ARG A N 1
ATOM 1298 C CA . ARG A 1 165 ? -4.150 -6.822 21.503 1.00 93.44 165 ARG A CA 1
ATOM 1299 C C . ARG A 1 165 ? -4.685 -8.039 20.746 1.00 93.44 165 ARG A C 1
ATOM 1301 O O . ARG A 1 165 ? -5.040 -9.015 21.404 1.00 93.44 165 ARG A O 1
ATOM 1308 N N . ALA A 1 166 ? -4.813 -7.935 19.424 1.00 85.75 166 ALA A N 1
ATOM 1309 C CA . ALA A 1 166 ? -5.186 -9.020 18.522 1.00 85.75 166 ALA A CA 1
ATOM 1310 C C . ALA A 1 166 ? -3.964 -9.891 18.214 1.00 85.75 166 ALA A C 1
ATOM 1312 O O . ALA A 1 166 ? -4.153 -11.124 18.152 1.00 85.75 166 ALA A O 1
#

InterPro domains:
  IPR026983 Dynein heavy chain [PTHR46961] (1-166)
  IPR027417 P-loop containing nucleoside triphosphate hydrolase [G3DSA:3.40.50.300] (108-166)
  IPR027417 P-loop containing nucleoside triphosphate hydrolase [SSF52540] (77-165)
  IPR035699 Dynein heavy chain, hydrolytic ATP-binding dynein motor region [PF12774] (1-157)
  IPR043157 Dynein heavy chain, AAA1 domain, small subdomain [G3DSA:1.10.8.710] (1-103)